Protein AF-A0A6G0Q7S6-F1 (afdb_monomer)

Nearest PDB structures (foldseek):
  8r0s-assembly1_A  TM=9.129E-01  e=2.712E-08  Cauliflower mosaic virus
  6b1q-assembly1_A  TM=8.800E-01  e=1.009E-07  Moloney murine leukemia virus
  7kse-assembly1_A  TM=9.186E-01  e=1.581E-06  Eastern chimpanzee simian foamy virus
  7z2g-assembly1_A  TM=8.350E-01  e=1.086E-06  Human immunodeficiency virus type 1 BH10
  7o0g-assembly1_A  TM=8.409E-01  e=4.299E-06  White-tufted-ear marmoset simian foamy virus

Foldseek 3Di:
DDDPVLLVVLQPPFDDKWKWFFDQQQQVAFDDPVCQVVVWDDDPVGIDTRRTGDPPPPCSQVVSQVVLCVLLPPLDSNQWDDDRRMIMGTHNDPVVSVVSVVSSVVSCVVVVTGIDPVRTDDD

Radius of gyration: 16.48 Å; Cα contacts (8 Å, |Δi|>4): 168; chains: 1; bounding box: 41×26×48 Å

Structure (mmCIF, N/CA/C/O backbone):
data_AF-A0A6G0Q7S6-F1
#
_entry.id   AF-A0A6G0Q7S6-F1
#
loop_
_atom_site.group_PDB
_atom_site.id
_atom_site.type_symbol
_atom_site.label_atom_id
_atom_site.label_alt_id
_atom_site.label_comp_id
_atom_site.label_asym_id
_atom_site.label_entity_id
_atom_site.label_seq_id
_atom_site.pdbx_PDB_ins_code
_atom_site.Cartn_x
_atom_site.Cartn_y
_atom_site.Cartn_z
_atom_site.occupancy
_atom_site.B_iso_or_equiv
_atom_site.auth_seq_id
_atom_site.auth_comp_id
_atom_site.auth_asym_id
_atom_site.auth_atom_id
_atom_site.pdbx_PDB_model_num
ATOM 1 N N . MET A 1 1 ? -9.653 -5.749 -9.847 1.00 66.50 1 MET A N 1
ATOM 2 C CA . MET A 1 1 ? -10.022 -4.530 -9.106 1.00 66.50 1 MET A CA 1
ATOM 3 C C . MET A 1 1 ? -11.380 -4.791 -8.461 1.00 66.50 1 MET A C 1
ATOM 5 O O . MET A 1 1 ? -12.253 -5.275 -9.179 1.00 66.50 1 MET A O 1
ATOM 9 N N . PRO A 1 2 ? -11.537 -4.616 -7.140 1.00 68.56 2 PRO A N 1
ATOM 10 C CA . PRO A 1 2 ? -12.780 -4.893 -6.433 1.00 68.56 2 PRO A CA 1
ATOM 11 C C . PRO A 1 2 ? -13.874 -3.915 -6.860 1.00 68.56 2 PRO A C 1
ATOM 13 O O . PRO A 1 2 ? -13.600 -2.796 -7.297 1.00 68.56 2 PRO A O 1
ATOM 16 N N . SER A 1 3 ? -15.125 -4.356 -6.740 1.00 83.50 3 SER A N 1
ATOM 17 C CA . SER A 1 3 ? -16.273 -3.475 -6.940 1.00 83.50 3 SER A CA 1
ATOM 18 C C . SER A 1 3 ? -16.284 -2.402 -5.853 1.00 83.50 3 SER A C 1
ATOM 20 O O . SER A 1 3 ? -16.131 -2.720 -4.672 1.00 83.50 3 SER A O 1
ATOM 22 N N . LEU A 1 4 ? -16.503 -1.146 -6.249 1.00 83.44 4 LEU A N 1
ATOM 23 C CA . LEU A 1 4 ? -16.645 -0.035 -5.307 1.00 83.44 4 LEU A CA 1
ATOM 24 C C . LEU A 1 4 ? -17.787 -0.290 -4.316 1.00 83.44 4 LEU A C 1
ATOM 26 O O . LEU A 1 4 ? -17.650 0.015 -3.139 1.00 83.44 4 LEU A O 1
ATOM 30 N N . GLU A 1 5 ? -18.888 -0.890 -4.775 1.00 85.94 5 GLU A N 1
ATOM 31 C CA . GLU A 1 5 ? -20.028 -1.224 -3.915 1.00 85.94 5 GLU A CA 1
ATOM 32 C C . GLU A 1 5 ? -19.617 -2.189 -2.799 1.00 85.94 5 GLU A C 1
ATOM 34 O O . GLU A 1 5 ? -19.907 -1.939 -1.634 1.00 85.94 5 GLU A O 1
ATOM 39 N N . VAL A 1 6 ? -18.856 -3.233 -3.143 1.00 85.75 6 VAL A N 1
ATOM 40 C CA . VAL A 1 6 ? -18.364 -4.227 -2.178 1.00 85.75 6 VAL A CA 1
ATOM 41 C C . VAL A 1 6 ? -17.377 -3.593 -1.200 1.00 85.75 6 VAL A C 1
ATOM 43 O O . VAL A 1 6 ? -17.428 -3.872 -0.007 1.00 85.75 6 VAL A O 1
ATOM 46 N N . ALA A 1 7 ? -16.491 -2.712 -1.668 1.00 84.38 7 ALA A N 1
ATOM 47 C CA . ALA A 1 7 ? -15.586 -1.988 -0.778 1.00 84.38 7 ALA A CA 1
ATOM 48 C C . ALA A 1 7 ? -16.378 -1.125 0.223 1.00 84.38 7 ALA A C 1
ATOM 50 O O . ALA A 1 7 ? -16.171 -1.220 1.431 1.00 84.38 7 ALA A O 1
ATOM 51 N N . LEU A 1 8 ? -17.356 -0.353 -0.257 1.00 85.25 8 LEU A N 1
ATOM 52 C CA . LEU A 1 8 ? -18.175 0.520 0.586 1.00 85.25 8 LEU A CA 1
ATOM 53 C C . LEU A 1 8 ? -19.044 -0.240 1.597 1.00 85.25 8 LEU A C 1
ATOM 55 O O . LEU A 1 8 ? -19.329 0.301 2.666 1.00 85.25 8 LEU A O 1
ATOM 59 N N . GLU A 1 9 ? -19.441 -1.481 1.309 1.00 88.31 9 GLU A N 1
ATOM 60 C CA . GLU A 1 9 ? -20.162 -2.319 2.274 1.00 88.31 9 GLU A CA 1
ATOM 61 C C . GLU A 1 9 ? -19.357 -2.570 3.556 1.00 88.31 9 GLU A C 1
AT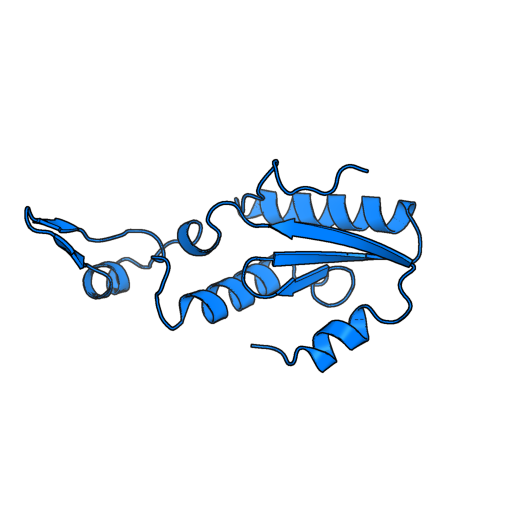OM 63 O O . GLU A 1 9 ? -19.936 -2.527 4.640 1.00 88.31 9 GLU A O 1
ATOM 68 N N . HIS A 1 10 ? -18.033 -2.740 3.464 1.00 85.12 10 HIS A N 1
ATOM 69 C CA . HIS A 1 10 ? -17.172 -2.961 4.635 1.00 85.12 10 HIS A CA 1
ATOM 70 C C . HIS A 1 10 ? -17.067 -1.717 5.532 1.00 85.12 10 HIS A C 1
ATOM 72 O O . HIS A 1 10 ? -16.919 -1.829 6.748 1.00 85.12 10 HIS A O 1
ATOM 78 N N . CYS A 1 11 ? -17.196 -0.525 4.945 1.00 84.94 11 CYS A N 1
ATOM 79 C CA . CYS A 1 11 ? -17.202 0.747 5.666 1.00 84.94 11 CYS A CA 1
ATOM 80 C C . CYS A 1 11 ? -18.572 1.141 6.222 1.00 84.94 11 CYS A C 1
ATOM 82 O O . CYS A 1 11 ? -18.682 2.112 6.971 1.00 84.94 11 CYS A O 1
ATOM 84 N N . LYS A 1 12 ? -19.646 0.460 5.823 1.00 86.62 12 LYS A N 1
ATOM 85 C CA . LYS A 1 12 ? -20.999 0.930 6.104 1.00 86.62 12 LYS A CA 1
ATOM 86 C C . LYS A 1 12 ? -21.282 0.929 7.608 1.00 86.62 12 LYS A C 1
ATOM 88 O O . LYS A 1 12 ? -21.168 -0.092 8.274 1.00 86.62 12 LYS A O 1
ATOM 93 N N . GLY A 1 13 ? -21.722 2.078 8.122 1.00 85.19 13 GLY A N 1
ATOM 94 C CA . GLY A 1 13 ? -22.087 2.244 9.533 1.00 85.19 13 GLY A CA 1
ATOM 95 C C . GLY A 1 13 ? -20.924 2.599 10.459 1.00 85.19 13 GLY A C 1
ATOM 96 O O . GLY A 1 13 ? -21.164 2.810 11.642 1.00 85.19 13 GLY A O 1
ATOM 97 N N . LYS A 1 14 ? -19.701 2.720 9.928 1.00 90.25 14 LYS A N 1
ATOM 98 C CA . LYS A 1 14 ? -18.537 3.181 10.688 1.00 90.25 14 LYS A CA 1
ATOM 99 C C . LYS A 1 14 ? -18.628 4.680 10.942 1.00 90.25 14 LYS A C 1
ATOM 101 O O . LYS A 1 14 ? -19.140 5.432 10.106 1.00 90.25 14 LYS A O 1
ATOM 106 N N . MET A 1 15 ? -18.150 5.106 12.104 1.00 90.06 15 MET A N 1
ATOM 107 C CA . MET A 1 15 ? -18.273 6.491 12.565 1.00 90.06 15 MET A CA 1
ATOM 108 C C . MET A 1 15 ? -17.017 7.313 12.285 1.00 90.06 15 MET A C 1
ATOM 110 O O . MET A 1 15 ? -17.110 8.529 12.122 1.00 90.06 15 MET A O 1
ATOM 114 N N . PHE A 1 16 ? -15.861 6.656 12.195 1.00 91.81 16 PHE A N 1
ATOM 115 C CA . PHE A 1 16 ? -14.566 7.304 12.046 1.00 91.81 16 PHE A CA 1
ATOM 116 C C . PHE A 1 16 ? -13.827 6.785 10.818 1.00 91.81 16 PHE A C 1
ATOM 118 O O . PHE A 1 16 ? -13.827 5.584 10.543 1.00 91.81 16 PHE A O 1
ATOM 125 N N . TYR A 1 17 ? -13.186 7.705 10.097 1.00 91.81 17 TYR A N 1
ATOM 126 C CA . TYR A 1 17 ? -12.475 7.431 8.853 1.00 91.81 17 TYR A CA 1
ATOM 127 C C . TYR A 1 17 ? -11.194 8.254 8.777 1.00 91.81 17 TYR A C 1
ATOM 129 O O . TYR A 1 17 ? -11.177 9.423 9.164 1.00 91.81 17 TYR A O 1
ATOM 137 N N . ALA A 1 18 ? -10.152 7.666 8.205 1.00 90.81 18 ALA A N 1
ATOM 138 C CA . ALA A 1 18 ? -8.914 8.341 7.852 1.00 90.81 18 ALA A CA 1
ATOM 139 C C . ALA A 1 18 ? -8.488 7.909 6.449 1.00 90.81 18 ALA A C 1
ATOM 141 O O . ALA A 1 18 ? -8.467 6.720 6.139 1.00 90.81 18 ALA A O 1
ATOM 142 N N . VAL A 1 19 ? -8.154 8.876 5.598 1.00 91.06 19 VAL A N 1
ATOM 143 C CA . VAL A 1 19 ? -7.700 8.623 4.226 1.00 91.06 19 VAL A CA 1
ATOM 144 C C . VAL A 1 19 ? -6.228 8.968 4.125 1.00 91.06 19 VAL A C 1
ATOM 146 O O . VAL A 1 19 ? -5.829 10.072 4.478 1.00 91.06 19 VAL A O 1
ATOM 149 N N . PHE A 1 20 ? -5.439 8.043 3.601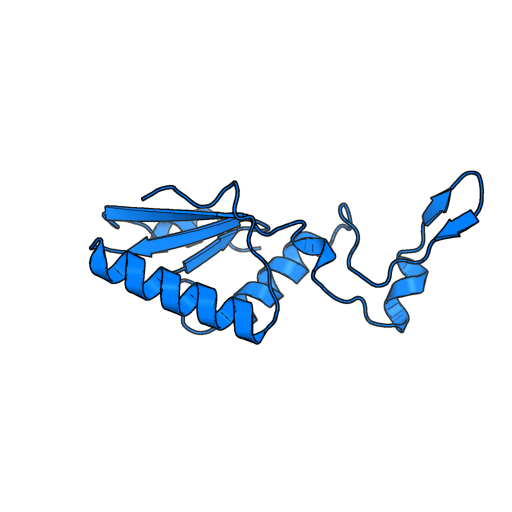 1.00 91.12 20 PHE A N 1
ATOM 150 C CA . PHE A 1 20 ? -4.024 8.214 3.323 1.00 91.12 20 PHE A CA 1
ATOM 151 C C . PHE A 1 20 ? -3.754 8.029 1.832 1.00 91.12 20 PHE A C 1
ATOM 153 O O . PHE A 1 20 ? -4.449 7.292 1.143 1.00 91.12 20 PHE A O 1
ATOM 160 N N . ASP A 1 21 ? -2.708 8.693 1.358 1.00 90.81 21 ASP A N 1
ATOM 161 C CA . ASP A 1 21 ? -2.252 8.694 -0.034 1.00 90.81 21 ASP A CA 1
ATOM 162 C C . ASP A 1 21 ? -0.822 8.149 -0.053 1.00 90.81 21 ASP A C 1
ATOM 164 O O . ASP A 1 21 ? -0.005 8.549 0.785 1.00 90.81 21 ASP A O 1
ATOM 168 N N . PHE A 1 22 ? -0.494 7.238 -0.968 1.00 90.81 22 PHE A N 1
ATOM 169 C CA . PHE A 1 22 ? 0.879 6.747 -1.094 1.00 90.81 22 PHE A CA 1
ATOM 170 C C . PHE A 1 22 ? 1.777 7.774 -1.795 1.00 90.81 22 PHE A C 1
ATOM 172 O O . PHE A 1 22 ? 1.436 8.378 -2.812 1.00 90.81 22 PHE A O 1
ATOM 179 N N . LEU A 1 23 ? 3.003 7.956 -1.297 1.00 89.88 23 LEU A N 1
ATOM 180 C CA . LEU A 1 23 ? 3.954 8.869 -1.925 1.00 89.88 23 LEU A CA 1
ATOM 181 C C . LEU A 1 23 ? 4.472 8.277 -3.242 1.00 89.88 23 LEU A C 1
ATOM 183 O O . LEU A 1 23 ? 5.359 7.426 -3.230 1.00 89.88 23 LEU A O 1
ATOM 187 N N . LYS A 1 24 ? 3.986 8.768 -4.387 1.00 85.56 24 LYS A N 1
ATOM 188 C CA . LYS A 1 24 ? 4.349 8.223 -5.712 1.00 85.56 24 LYS A CA 1
ATOM 189 C C . LYS A 1 24 ? 4.086 6.705 -5.774 1.00 85.56 24 LYS A C 1
ATOM 191 O O . LYS A 1 24 ? 4.999 5.962 -6.133 1.00 85.56 24 LYS A O 1
ATOM 196 N N . GLY A 1 25 ? 2.899 6.234 -5.384 1.00 84.00 25 GLY A N 1
ATOM 197 C CA . GLY A 1 25 ? 2.699 4.834 -4.986 1.00 84.00 25 GLY A CA 1
ATOM 198 C C . GLY A 1 25 ? 3.238 3.792 -5.960 1.00 84.00 25 GLY A C 1
ATOM 199 O O . GLY A 1 25 ? 4.097 3.001 -5.576 1.00 84.00 25 GLY A O 1
ATOM 200 N N . PHE A 1 26 ? 2.879 3.840 -7.247 1.00 89.50 26 PHE A N 1
ATOM 201 C CA . PHE A 1 26 ? 3.373 2.841 -8.214 1.00 89.50 26 PHE A CA 1
ATOM 202 C C . PHE A 1 26 ? 4.906 2.787 -8.311 1.00 89.50 26 PHE A C 1
ATOM 204 O O . PHE A 1 26 ? 5.488 1.708 -8.406 1.00 89.50 26 PHE A O 1
ATOM 211 N N . TRP A 1 27 ? 5.580 3.935 -8.201 1.00 90.50 27 TRP A N 1
ATOM 212 C CA . TRP A 1 27 ? 7.043 4.021 -8.265 1.00 90.50 27 TRP A CA 1
ATOM 213 C C . TRP A 1 27 ? 7.753 3.361 -7.080 1.00 90.50 27 TRP A C 1
ATOM 215 O O . TRP A 1 27 ? 8.971 3.171 -7.129 1.00 90.50 27 TRP A O 1
ATOM 225 N N . GLN A 1 28 ? 7.029 3.016 -6.017 1.00 91.62 28 GLN A N 1
ATOM 226 C CA . GLN A 1 28 ? 7.597 2.302 -4.880 1.00 91.62 28 GLN A CA 1
ATOM 227 C C . GLN A 1 28 ? 7.867 0.830 -5.219 1.00 91.62 28 GLN A C 1
ATOM 229 O O . GLN A 1 28 ? 8.801 0.238 -4.676 1.00 91.62 28 GLN A O 1
ATOM 234 N N . LEU A 1 29 ? 7.132 0.255 -6.180 1.00 92.44 29 LEU A N 1
ATOM 235 C CA . LEU A 1 29 ? 7.248 -1.161 -6.514 1.00 92.44 29 LEU A CA 1
ATOM 236 C C . LEU A 1 29 ? 8.427 -1.458 -7.458 1.00 92.44 29 LEU A C 1
ATOM 238 O O . LEU A 1 29 ? 8.563 -0.822 -8.512 1.00 92.44 29 LEU A O 1
ATOM 242 N N . PRO A 1 30 ? 9.291 -2.437 -7.120 1.00 93.38 30 PRO A N 1
ATOM 243 C CA . PRO A 1 30 ? 10.379 -2.884 -7.980 1.00 93.38 30 PRO A CA 1
ATOM 244 C C . PRO A 1 30 ? 9.875 -3.624 -9.218 1.00 93.38 30 PRO A C 1
ATOM 246 O O . PRO A 1 30 ? 9.052 -4.528 -9.127 1.00 93.38 30 PRO A O 1
ATOM 249 N N . LEU A 1 31 ? 10.455 -3.305 -10.378 1.00 93.62 31 LEU A N 1
ATOM 250 C CA . LEU A 1 31 ? 10.309 -4.140 -11.568 1.00 93.62 31 LEU A CA 1
ATOM 251 C C . LEU A 1 31 ? 11.322 -5.282 -11.536 1.00 93.62 31 LEU A C 1
ATOM 253 O O . LEU A 1 31 ? 12.524 -5.060 -11.341 1.00 93.62 31 LEU A O 1
ATOM 257 N N . HIS A 1 32 ? 10.850 -6.497 -11.815 1.00 94.00 32 HIS A N 1
ATOM 258 C CA . HIS A 1 32 ? 11.733 -7.630 -12.065 1.00 94.00 32 HIS A CA 1
ATOM 259 C C . HIS A 1 32 ? 12.657 -7.335 -13.254 1.00 94.00 32 HIS A C 1
ATOM 261 O O . HIS A 1 32 ? 12.229 -6.723 -14.232 1.00 94.00 32 HIS A O 1
ATOM 267 N N . LYS A 1 33 ? 13.919 -7.786 -13.199 1.00 94.50 33 LYS A N 1
ATOM 268 C CA . LYS A 1 33 ? 14.943 -7.456 -14.212 1.00 94.50 33 LYS A CA 1
ATOM 269 C C . LYS A 1 33 ? 14.505 -7.785 -15.642 1.00 94.50 33 LYS A C 1
ATOM 271 O O . LYS A 1 33 ? 14.779 -7.004 -16.542 1.00 94.50 33 LYS A O 1
ATOM 276 N N . SER A 1 34 ? 13.788 -8.894 -15.839 1.00 95.06 34 SER A N 1
ATOM 277 C CA . SER A 1 34 ? 13.275 -9.290 -17.161 1.00 95.06 34 SER A CA 1
ATOM 278 C C . SER A 1 34 ? 12.178 -8.371 -17.702 1.00 95.06 34 SER A C 1
ATOM 280 O O . SER A 1 34 ? 11.933 -8.375 -18.899 1.00 95.06 34 SER A O 1
ATOM 282 N N . SER A 1 35 ? 11.497 -7.617 -16.836 1.00 92.06 35 SER A N 1
ATOM 283 C CA . SER A 1 35 ? 10.385 -6.736 -17.207 1.00 92.06 35 SER A CA 1
ATOM 284 C C . SER A 1 35 ? 10.829 -5.295 -17.470 1.00 92.06 35 SER A C 1
ATOM 286 O O . SER A 1 35 ? 10.073 -4.524 -18.049 1.00 92.06 35 SER A O 1
ATOM 288 N N . GLN A 1 36 ? 12.040 -4.919 -17.044 1.00 94.62 36 GLN A N 1
ATOM 289 C CA . GLN A 1 36 ? 12.524 -3.535 -17.106 1.00 94.62 36 GLN A CA 1
ATOM 290 C C . GLN A 1 36 ? 12.672 -3.033 -18.546 1.00 94.62 36 GLN A C 1
ATOM 292 O O . GLN A 1 36 ? 12.225 -1.931 -18.848 1.00 94.62 36 GLN A O 1
ATOM 297 N N . GLU A 1 37 ? 13.239 -3.847 -19.439 1.00 94.12 37 GLU A N 1
ATOM 298 C CA . GLU A 1 37 ? 13.470 -3.474 -20.844 1.00 94.12 37 GLU A CA 1
ATOM 299 C C . GLU A 1 37 ? 12.164 -3.215 -21.613 1.00 94.12 37 GLU A C 1
ATOM 301 O O . GLU A 1 37 ? 12.089 -2.285 -22.411 1.00 94.12 37 GLU A O 1
ATOM 306 N N . TYR A 1 38 ? 11.096 -3.962 -21.315 1.00 91.94 38 TYR A N 1
ATOM 307 C CA . TYR A 1 38 ? 9.775 -3.737 -21.920 1.00 91.94 38 TYR A CA 1
ATOM 308 C C . TYR A 1 38 ? 9.132 -2.413 -21.496 1.00 91.94 38 TYR A C 1
ATOM 310 O O . TYR A 1 38 ? 8.245 -1.912 -22.180 1.00 91.94 38 TYR A O 1
ATOM 318 N N . MET A 1 39 ? 9.576 -1.853 -20.370 1.00 91.50 39 MET A N 1
ATOM 319 C CA . MET A 1 39 ? 9.081 -0.593 -19.815 1.00 91.50 39 MET A CA 1
ATOM 320 C C . MET A 1 39 ? 9.980 0.596 -20.186 1.00 91.50 39 MET A C 1
ATOM 322 O O . MET A 1 39 ? 9.798 1.700 -19.665 1.00 91.50 39 MET A O 1
ATOM 326 N N . SER A 1 40 ? 10.973 0.389 -21.056 1.00 93.69 40 SER A N 1
ATOM 327 C CA . SER A 1 40 ? 11.855 1.452 -21.520 1.00 93.69 40 SER A CA 1
ATOM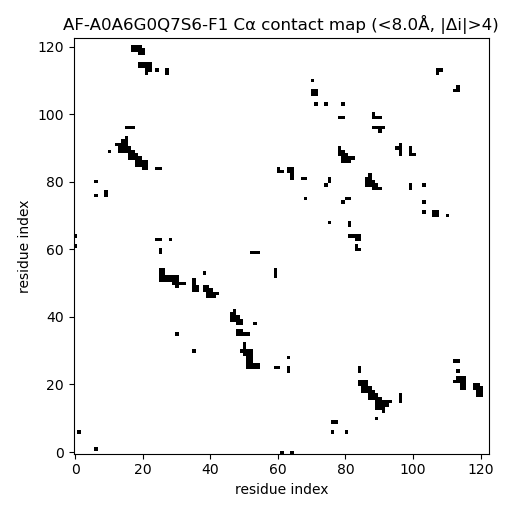 328 C C . SER A 1 40 ? 11.107 2.477 -22.365 1.0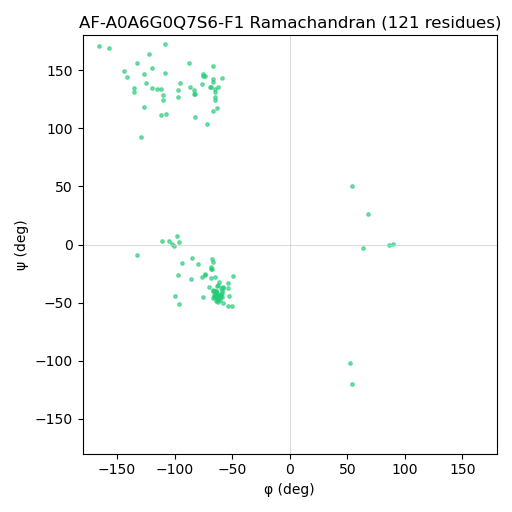0 93.69 40 SER A C 1
ATOM 330 O O . SER A 1 40 ? 10.262 2.144 -23.194 1.00 93.69 40 SER A O 1
ATOM 332 N N . TYR A 1 41 ? 11.470 3.745 -22.198 1.00 91.44 41 TYR A N 1
ATOM 333 C CA . TYR A 1 41 ? 10.933 4.845 -22.992 1.00 91.44 41 TYR A CA 1
ATOM 334 C C . TYR A 1 41 ? 12.064 5.659 -23.619 1.00 91.44 41 TYR A C 1
ATOM 336 O O . TYR A 1 41 ? 13.157 5.800 -23.062 1.00 91.44 41 TYR A O 1
ATOM 344 N N . MET A 1 42 ? 11.801 6.185 -24.813 1.00 94.94 42 MET A N 1
ATOM 345 C CA . MET A 1 42 ? 12.759 6.971 -25.581 1.00 94.94 42 MET A CA 1
ATOM 346 C C . MET A 1 42 ? 12.510 8.462 -25.368 1.00 94.94 42 MET A C 1
ATOM 348 O O . MET A 1 42 ? 11.376 8.929 -25.464 1.00 94.94 42 MET A O 1
ATOM 352 N N . THR A 1 43 ? 13.576 9.214 -25.113 1.00 94.19 43 THR A N 1
ATOM 353 C CA . THR A 1 43 ? 13.573 10.675 -25.229 1.00 94.19 43 THR A CA 1
ATOM 354 C C . THR A 1 43 ? 14.387 11.100 -26.449 1.00 94.19 43 THR A C 1
ATOM 356 O O . THR A 1 43 ? 15.075 10.292 -27.069 1.00 94.19 43 THR A O 1
ATOM 359 N N . ASP A 1 44 ? 14.351 12.391 -26.765 1.00 95.81 44 ASP A N 1
ATOM 360 C CA . ASP A 1 44 ? 15.200 13.056 -27.762 1.00 95.81 44 ASP A CA 1
ATOM 361 C C . ASP A 1 44 ? 16.708 12.762 -27.619 1.00 95.81 44 ASP A C 1
ATOM 363 O O . ASP A 1 44 ? 17.451 12.824 -28.594 1.00 95.81 44 ASP A O 1
ATOM 367 N N . LYS A 1 45 ? 17.165 12.449 -26.401 1.00 94.50 45 LYS A N 1
ATOM 368 C CA . LYS A 1 45 ? 18.581 12.241 -26.071 1.00 94.50 45 LYS A CA 1
ATOM 369 C C . LYS A 1 45 ? 18.973 10.775 -26.005 1.00 94.50 45 LYS A C 1
ATOM 371 O O . LYS A 1 45 ? 20.070 10.428 -26.433 1.00 94.50 45 LYS A O 1
ATOM 376 N N . ARG A 1 46 ? 18.149 9.935 -25.371 1.00 95.38 46 ARG A N 1
ATOM 377 C CA . ARG A 1 46 ? 18.474 8.524 -25.114 1.00 95.38 46 ARG A CA 1
ATOM 378 C C . ARG A 1 46 ? 17.255 7.710 -24.697 1.00 95.38 46 ARG A C 1
ATOM 380 O O . ARG A 1 46 ? 16.203 8.252 -24.368 1.00 95.38 46 ARG A O 1
ATOM 387 N N . ILE A 1 47 ? 17.452 6.398 -24.637 1.00 95.50 47 ILE A N 1
ATOM 388 C CA . ILE A 1 47 ? 16.508 5.453 -24.045 1.00 95.50 47 ILE A CA 1
ATOM 389 C C . ILE A 1 47 ? 16.781 5.354 -22.541 1.00 95.50 47 ILE A C 1
ATOM 391 O O . ILE A 1 47 ? 17.934 5.271 -22.111 1.00 95.50 47 ILE A O 1
ATOM 395 N N . PHE A 1 48 ? 15.715 5.381 -21.747 1.00 94.50 48 PHE A N 1
ATOM 396 C CA . PHE A 1 48 ? 15.756 5.177 -20.306 1.00 94.50 48 PHE A CA 1
ATOM 397 C C . PHE A 1 48 ? 14.993 3.906 -19.953 1.00 94.50 48 PHE A C 1
ATOM 399 O O . PHE A 1 48 ? 13.874 3.702 -20.415 1.00 94.50 48 PHE A O 1
ATOM 406 N N . THR A 1 49 ? 15.596 3.080 -19.104 1.00 94.94 49 THR A N 1
ATOM 407 C CA . THR A 1 49 ? 15.013 1.826 -18.625 1.00 94.94 49 THR A CA 1
ATOM 408 C C . THR A 1 49 ? 14.699 1.971 -17.136 1.00 94.94 49 THR A C 1
ATOM 410 O O . THR A 1 49 ? 15.635 2.107 -16.340 1.00 94.94 49 THR A O 1
ATOM 413 N N . PRO A 1 50 ? 13.418 2.005 -16.729 1.00 94.38 50 PRO A N 1
ATOM 414 C CA . PRO A 1 50 ? 13.056 2.169 -15.328 1.00 94.38 50 PRO A CA 1
ATOM 415 C C . PRO A 1 50 ? 13.291 0.875 -14.535 1.00 94.38 50 PRO A C 1
ATOM 417 O O . PRO A 1 50 ? 13.105 -0.232 -15.030 1.00 94.38 50 PRO A O 1
ATOM 420 N N . THR A 1 51 ? 13.663 1.014 -13.261 1.00 95.12 51 THR A N 1
ATOM 421 C CA . THR A 1 51 ? 13.828 -0.111 -12.313 1.00 95.12 51 THR A CA 1
ATOM 422 C C . THR A 1 51 ? 12.632 -0.279 -11.367 1.00 95.12 51 THR A C 1
ATOM 424 O O . THR A 1 51 ? 12.610 -1.167 -10.508 1.00 95.12 51 THR A O 1
ATOM 427 N N . ARG A 1 52 ? 11.640 0.600 -11.509 1.00 94.25 52 ARG A N 1
ATOM 428 C CA . ARG A 1 52 ? 10.412 0.704 -10.719 1.00 94.25 52 ARG A CA 1
ATOM 429 C C . ARG A 1 52 ? 9.224 0.841 -11.661 1.00 94.25 52 ARG A C 1
ATOM 431 O O . ARG A 1 52 ? 9.416 1.271 -12.797 1.00 94.25 52 ARG A O 1
ATOM 438 N N . VAL A 1 53 ? 8.030 0.471 -11.209 1.00 93.56 53 VAL A N 1
ATOM 439 C CA . V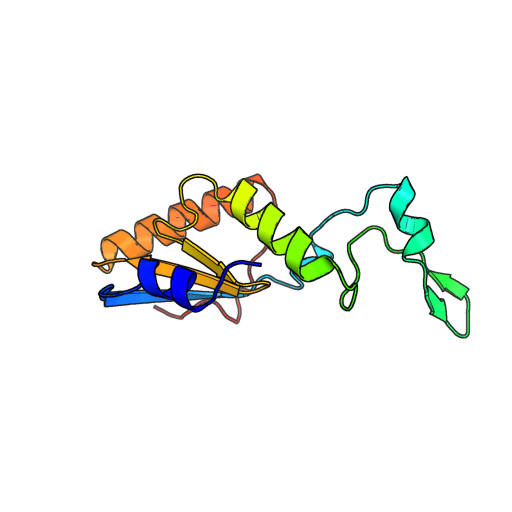AL A 1 53 ? 6.828 0.500 -12.055 1.00 93.56 53 VAL A CA 1
ATOM 440 C C . VAL A 1 53 ? 6.523 1.949 -12.468 1.00 93.56 53 VAL A C 1
ATOM 442 O O . VAL A 1 53 ? 6.277 2.789 -11.598 1.00 93.56 53 VAL A O 1
ATOM 445 N N . PRO A 1 54 ? 6.551 2.283 -13.774 1.00 90.94 54 PRO A N 1
ATOM 446 C CA . PRO A 1 54 ? 6.279 3.639 -14.217 1.00 90.94 54 PRO A CA 1
ATOM 447 C C . PRO A 1 54 ? 4.780 3.945 -14.157 1.00 90.94 54 PRO A C 1
ATOM 449 O O . PRO A 1 54 ? 3.921 3.099 -14.429 1.00 90.94 54 PRO A O 1
ATOM 452 N N . GLN A 1 55 ? 4.464 5.195 -13.826 1.00 84.06 55 GLN A N 1
ATOM 453 C CA . GLN A 1 55 ? 3.092 5.690 -13.817 1.00 84.06 55 GLN A CA 1
ATOM 454 C C . GLN A 1 55 ? 2.523 5.719 -15.242 1.00 84.06 55 GLN A C 1
ATOM 456 O O . GLN A 1 55 ? 3.222 6.084 -16.184 1.00 84.06 55 GLN A O 1
ATOM 461 N N . GLY A 1 56 ? 1.254 5.333 -15.390 1.00 83.88 56 GLY A N 1
ATOM 462 C CA . GLY A 1 56 ? 0.599 5.210 -16.696 1.00 83.88 56 GLY A CA 1
ATOM 463 C C . GLY A 1 56 ? 0.730 3.829 -17.346 1.00 83.88 56 GLY A C 1
ATOM 464 O O . GLY A 1 56 ? 0.180 3.627 -18.424 1.00 83.88 56 GLY A O 1
ATOM 465 N N . SER A 1 57 ? 1.398 2.868 -16.697 1.00 86.31 57 SER A N 1
ATOM 466 C CA . SER A 1 57 ? 1.355 1.467 -17.135 1.00 86.31 57 SER A CA 1
ATOM 467 C C . SER A 1 57 ? -0.042 0.887 -16.912 1.00 86.31 57 SER A C 1
ATOM 469 O O . SER A 1 57 ? -0.609 1.061 -15.832 1.00 86.31 57 SER A O 1
ATOM 471 N N . THR A 1 58 ? -0.566 0.155 -17.897 1.00 86.12 58 THR A N 1
ATOM 472 C CA . THR A 1 58 ? -1.933 -0.395 -17.885 1.00 86.12 58 THR A CA 1
ATOM 473 C C . THR A 1 58 ? -2.240 -1.207 -16.625 1.00 86.12 58 THR A C 1
ATOM 475 O O . THR A 1 58 ? -3.273 -1.001 -15.995 1.00 86.12 58 THR A O 1
ATOM 478 N N . ASP A 1 59 ? -1.309 -2.067 -16.209 1.00 87.50 59 ASP A N 1
ATOM 479 C CA . ASP A 1 59 ? -1.522 -2.996 -15.092 1.00 87.50 59 ASP A CA 1
ATOM 480 C C . ASP A 1 59 ? -0.984 -2.482 -13.747 1.00 87.50 59 ASP A C 1
ATOM 482 O O . ASP A 1 59 ? -1.074 -3.183 -12.738 1.00 87.50 59 ASP A O 1
ATOM 486 N N . ALA A 1 60 ? -0.435 -1.259 -13.695 1.00 89.44 60 ALA A N 1
ATOM 487 C CA . ALA A 1 60 ? 0.179 -0.727 -12.474 1.00 89.44 60 ALA A CA 1
ATOM 488 C C . ALA A 1 60 ? -0.817 -0.651 -11.311 1.00 89.44 60 ALA A C 1
ATOM 490 O O . ALA A 1 60 ? -0.487 -1.065 -10.203 1.00 89.44 60 ALA A O 1
ATOM 491 N N . ALA A 1 61 ? -2.039 -0.181 -11.574 1.00 89.44 61 ALA A N 1
ATOM 492 C CA . ALA A 1 61 ? -3.084 -0.051 -10.560 1.00 89.44 61 ALA A CA 1
ATOM 493 C C . ALA A 1 61 ? -3.472 -1.407 -9.954 1.00 89.44 61 ALA A C 1
ATOM 495 O O . ALA A 1 61 ? -3.534 -1.546 -8.735 1.00 89.44 61 ALA A O 1
ATOM 496 N N . LEU A 1 62 ? -3.683 -2.421 -10.801 1.00 90.12 62 LEU A N 1
ATOM 497 C CA . LEU A 1 62 ? -4.046 -3.764 -10.354 1.00 90.12 62 LEU A CA 1
ATOM 498 C C . LEU A 1 62 ? -2.907 -4.413 -9.561 1.00 90.12 62 LEU A C 1
ATOM 500 O O . LEU A 1 62 ? -3.140 -4.994 -8.502 1.00 90.12 62 LEU A O 1
ATOM 504 N N . HIS A 1 63 ? -1.677 -4.295 -10.066 1.00 90.50 63 HIS A N 1
ATOM 505 C CA . HIS A 1 63 ? -0.505 -4.853 -9.408 1.00 90.50 63 HIS A CA 1
ATOM 506 C C . HIS A 1 63 ? -0.263 -4.203 -8.043 1.00 90.50 63 HIS A C 1
ATOM 508 O O . HIS A 1 63 ? -0.064 -4.912 -7.055 1.00 90.50 63 HIS A O 1
ATOM 514 N N . PHE A 1 64 ? -0.349 -2.873 -7.974 1.00 91.31 64 PHE A N 1
ATOM 515 C CA . PHE A 1 64 ? -0.183 -2.127 -6.734 1.00 91.31 64 PHE A CA 1
ATOM 516 C C . PHE A 1 64 ? -1.245 -2.496 -5.709 1.00 91.31 64 PHE A C 1
ATOM 518 O O . PHE A 1 64 ? -0.899 -2.907 -4.605 1.00 91.31 64 PHE A O 1
ATOM 525 N N . GLN A 1 65 ? -2.515 -2.485 -6.112 1.00 91.12 65 GLN A N 1
ATOM 526 C CA . GLN A 1 65 ? -3.612 -2.898 -5.251 1.00 91.12 65 GLN A CA 1
ATOM 527 C C . GLN A 1 65 ? -3.398 -4.302 -4.667 1.00 91.12 65 GLN A C 1
ATOM 529 O O . GLN A 1 65 ? -3.411 -4.461 -3.450 1.00 91.12 65 GLN A O 1
ATOM 534 N N . SER A 1 66 ? -3.128 -5.301 -5.515 1.00 91.88 66 SER A N 1
ATOM 535 C CA . SER A 1 66 ? -2.923 -6.684 -5.054 1.00 91.88 66 SER A CA 1
ATOM 536 C C . SER A 1 66 ? -1.734 -6.831 -4.099 1.00 91.88 66 SER A C 1
ATOM 538 O O . SER A 1 66 ? -1.753 -7.658 -3.190 1.00 91.88 66 SER A O 1
ATOM 540 N N . THR A 1 67 ? -0.698 -6.012 -4.292 1.00 92.88 67 THR A N 1
ATOM 541 C CA . THR A 1 67 ? 0.517 -6.044 -3.478 1.00 92.88 67 THR A CA 1
ATOM 542 C C . THR A 1 67 ? 0.266 -5.417 -2.111 1.00 92.88 67 THR A C 1
ATOM 544 O O . THR A 1 67 ? 0.638 -6.002 -1.099 1.00 92.88 67 THR A O 1
ATOM 547 N N . VAL A 1 68 ? -0.398 -4.260 -2.057 1.00 92.81 68 VAL A N 1
ATOM 548 C CA . VAL A 1 68 ? -0.735 -3.601 -0.787 1.00 92.81 68 VAL A CA 1
ATOM 549 C C . VAL A 1 68 ? -1.751 -4.429 0.004 1.00 92.81 68 VAL A C 1
ATOM 551 O O . VAL A 1 68 ? -1.582 -4.592 1.208 1.00 92.81 68 VAL A O 1
ATOM 554 N N . GLU A 1 69 ? -2.751 -5.027 -0.649 1.00 92.56 69 GLU A N 1
ATOM 555 C CA . GLU A 1 69 ? -3.683 -5.960 0.004 1.00 92.56 69 GLU A CA 1
ATOM 556 C C . GLU A 1 69 ? -2.945 -7.163 0.616 1.00 92.56 69 GLU A C 1
ATOM 558 O O . GLU A 1 69 ? -3.225 -7.544 1.751 1.00 92.56 69 GLU A O 1
ATOM 563 N N . MET A 1 70 ? -1.951 -7.719 -0.087 1.00 93.06 70 MET A N 1
ATOM 564 C CA . MET A 1 70 ? -1.112 -8.804 0.436 1.00 93.06 70 MET A CA 1
ATOM 565 C C . MET A 1 70 ? -0.273 -8.371 1.647 1.00 93.06 70 MET A C 1
ATOM 567 O O . MET A 1 70 ? -0.137 -9.141 2.595 1.00 93.06 70 MET A O 1
ATOM 571 N N . VAL A 1 71 ? 0.277 -7.153 1.628 1.00 93.19 71 VAL A N 1
ATOM 572 C CA . VAL A 1 71 ? 1.064 -6.589 2.740 1.00 93.19 71 VAL A CA 1
ATOM 573 C C . VAL A 1 71 ? 0.198 -6.358 3.979 1.00 93.19 71 VAL A C 1
ATOM 575 O O . VAL A 1 71 ? 0.615 -6.678 5.092 1.00 93.19 71 VAL A O 1
ATOM 578 N N . LEU A 1 72 ? -1.009 -5.820 3.794 1.00 92.25 72 LEU A N 1
ATOM 579 C CA . LEU A 1 72 ? -1.942 -5.547 4.888 1.00 92.25 72 LEU A CA 1
ATOM 580 C C . LEU A 1 72 ? -2.588 -6.822 5.446 1.00 92.25 72 LEU A C 1
ATOM 582 O O . LEU A 1 72 ? -2.967 -6.843 6.618 1.00 92.25 72 LEU A O 1
ATOM 586 N N . GLY A 1 73 ? -2.689 -7.882 4.638 1.00 92.00 73 GLY A N 1
ATOM 587 C CA . GLY A 1 73 ? -3.169 -9.194 5.062 1.00 92.00 73 GLY A CA 1
ATOM 588 C C . GLY A 1 73 ? -4.544 -9.110 5.724 1.00 92.00 73 GLY A C 1
ATOM 589 O O . GLY A 1 73 ? -5.498 -8.619 5.126 1.00 92.00 73 GLY A O 1
ATOM 590 N N . ASP A 1 74 ? -4.633 -9.541 6.982 1.00 90.75 74 ASP A N 1
ATOM 591 C CA . ASP A 1 74 ? -5.887 -9.588 7.749 1.00 90.75 74 ASP A CA 1
ATOM 592 C C . ASP A 1 74 ? -6.494 -8.206 8.061 1.00 90.75 74 ASP A C 1
ATOM 594 O O . ASP A 1 74 ? -7.653 -8.120 8.475 1.00 90.75 74 ASP A O 1
ATOM 598 N N . LEU A 1 75 ? -5.727 -7.120 7.897 1.00 90.56 75 LEU A N 1
ATOM 599 C CA . LEU A 1 75 ? -6.239 -5.754 8.047 1.00 90.56 75 LEU A CA 1
ATOM 600 C C . LEU A 1 75 ? -7.075 -5.326 6.832 1.00 90.56 75 LEU A C 1
ATOM 602 O O . LEU A 1 75 ? -7.999 -4.515 6.969 1.00 90.56 75 LEU A O 1
ATOM 606 N N . ALA A 1 76 ? -6.778 -5.888 5.655 1.00 88.94 76 ALA A N 1
ATOM 607 C CA . ALA A 1 76 ? -7.488 -5.579 4.424 1.00 88.94 76 ALA A CA 1
ATOM 608 C C . ALA A 1 76 ? -8.953 -6.034 4.515 1.00 88.94 76 ALA A C 1
ATOM 610 O O . ALA A 1 76 ? -9.257 -7.160 4.905 1.00 88.94 76 ALA A O 1
ATOM 611 N N . ASN A 1 77 ? -9.874 -5.144 4.150 1.00 85.00 77 ASN A N 1
ATOM 612 C CA . ASN A 1 77 ? -11.330 -5.293 4.240 1.00 85.00 77 ASN A CA 1
ATOM 613 C C . ASN A 1 77 ? -11.900 -5.432 5.668 1.00 85.00 77 ASN A C 1
ATOM 615 O O . ASN A 1 77 ? -13.118 -5.469 5.825 1.00 85.00 77 ASN A O 1
ATOM 619 N N . LYS A 1 78 ? -11.063 -5.467 6.715 1.00 88.75 78 LYS A N 1
ATOM 620 C CA . LYS A 1 78 ? -11.510 -5.514 8.118 1.00 88.75 78 LYS A CA 1
ATOM 621 C C . LYS A 1 78 ? -11.532 -4.133 8.767 1.00 88.75 78 LYS A C 1
ATOM 623 O O . LYS A 1 78 ? -12.535 -3.753 9.364 1.00 88.75 78 LYS A O 1
ATOM 628 N N . SER A 1 79 ? -10.420 -3.414 8.661 1.00 90.56 79 SER A N 1
ATOM 629 C CA . SER A 1 79 ? -10.250 -2.053 9.192 1.00 90.56 79 SER A CA 1
ATOM 630 C C . SER A 1 79 ? -9.631 -1.100 8.171 1.00 90.56 79 SER A C 1
ATOM 632 O O . SER A 1 79 ? -9.602 0.107 8.399 1.00 90.56 79 SER A O 1
ATOM 634 N N . VAL A 1 80 ? -9.155 -1.629 7.038 1.00 93.38 80 VAL A N 1
ATOM 635 C CA . VAL A 1 80 ? -8.512 -0.864 5.971 1.00 93.38 80 VAL A CA 1
ATOM 636 C C . VAL A 1 80 ? -9.035 -1.309 4.613 1.00 93.38 80 VAL A C 1
ATOM 638 O O . VAL A 1 80 ? -9.094 -2.501 4.322 1.00 93.38 80 VAL A O 1
ATOM 641 N N . ILE A 1 81 ? -9.361 -0.360 3.746 1.00 92.50 81 ILE A N 1
ATOM 642 C CA . ILE A 1 81 ? -9.613 -0.587 2.324 1.00 92.50 81 ILE A CA 1
ATOM 643 C C . ILE A 1 81 ? -8.498 0.056 1.519 1.00 92.50 81 ILE A C 1
ATOM 645 O O . ILE A 1 81 ? -8.148 1.217 1.723 1.00 92.50 81 ILE A O 1
ATOM 649 N N . VAL A 1 82 ? -7.985 -0.701 0.558 1.00 90.88 82 VAL A N 1
ATOM 650 C CA . VAL A 1 82 ? -7.064 -0.201 -0.458 1.00 90.88 82 VAL A CA 1
ATOM 651 C C . VAL A 1 82 ? -7.870 0.119 -1.709 1.00 90.88 82 VAL A C 1
ATOM 653 O O . VAL A 1 82 ? -8.599 -0.731 -2.225 1.00 90.88 82 VAL A O 1
ATOM 656 N N . TRP A 1 83 ? -7.727 1.337 -2.220 1.00 88.12 83 TRP A N 1
ATOM 657 C CA . TRP A 1 83 ? -8.356 1.766 -3.460 1.00 88.12 83 TRP A CA 1
ATOM 658 C C . TRP A 1 83 ? -7.323 2.395 -4.392 1.00 88.12 83 TRP A C 1
ATOM 660 O O . TRP A 1 83 ? -7.060 3.592 -4.347 1.00 88.12 83 TRP A O 1
ATOM 670 N N . ILE A 1 84 ? -6.738 1.573 -5.267 1.00 84.94 84 ILE A N 1
ATOM 671 C CA . ILE A 1 84 ? -5.615 1.965 -6.131 1.00 84.94 84 ILE A CA 1
ATOM 672 C C . ILE A 1 84 ? -4.475 2.588 -5.305 1.00 84.94 84 ILE A C 1
ATOM 674 O O . ILE A 1 84 ? -3.724 1.841 -4.694 1.00 84.94 84 ILE A O 1
ATOM 678 N N . ASP A 1 85 ? -4.339 3.918 -5.304 1.00 85.00 85 ASP A N 1
ATOM 679 C CA . ASP A 1 85 ? -3.242 4.673 -4.678 1.00 85.00 85 ASP A CA 1
ATOM 680 C C . ASP A 1 85 ? -3.663 5.313 -3.338 1.00 85.00 85 ASP A C 1
ATOM 682 O O . ASP A 1 85 ? -2.864 5.976 -2.674 1.00 85.00 85 ASP A O 1
ATOM 686 N N . ASP A 1 86 ? -4.918 5.094 -2.939 1.00 87.44 86 ASP A N 1
ATOM 687 C CA . ASP A 1 86 ? -5.508 5.590 -1.703 1.00 87.44 86 ASP A CA 1
ATOM 688 C C 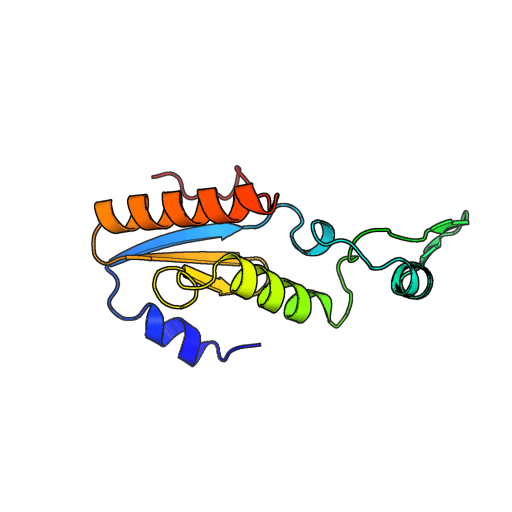. ASP A 1 86 ? -5.724 4.446 -0.707 1.00 87.44 86 ASP A C 1
ATOM 690 O O . ASP A 1 86 ? -6.033 3.304 -1.067 1.00 87.44 86 ASP A O 1
ATOM 694 N N . LEU A 1 87 ? -5.596 4.772 0.574 1.00 91.00 87 LEU A N 1
ATOM 695 C CA . LEU A 1 87 ? -5.800 3.858 1.686 1.00 91.00 87 LEU A CA 1
ATOM 696 C C . LEU A 1 87 ? -6.803 4.471 2.663 1.00 91.00 87 LEU A C 1
ATOM 698 O O . LEU A 1 87 ? -6.571 5.535 3.228 1.00 91.00 87 LEU A O 1
ATOM 702 N N . LEU A 1 88 ? -7.932 3.797 2.855 1.00 92.50 88 LEU A N 1
ATOM 703 C CA . LEU A 1 88 ? -9.014 4.225 3.732 1.00 92.50 88 LEU A CA 1
ATOM 704 C C . LEU A 1 88 ? -9.029 3.347 4.983 1.00 92.50 88 LEU A C 1
ATOM 706 O O . LEU A 1 88 ? -9.367 2.171 4.903 1.00 92.50 88 LEU A O 1
ATOM 710 N N . VAL A 1 89 ? -8.707 3.922 6.137 1.00 93.88 89 VAL A N 1
ATOM 711 C CA . VAL A 1 89 ? -8.852 3.273 7.446 1.00 93.88 89 VAL A CA 1
ATOM 712 C C . VAL A 1 89 ? -10.180 3.693 8.063 1.00 93.88 89 VAL A C 1
ATOM 714 O O . VAL A 1 89 ? -10.566 4.858 7.957 1.00 93.88 89 VAL A O 1
ATOM 717 N N . PHE A 1 90 ? -10.888 2.765 8.697 1.00 93.25 90 PHE A N 1
ATOM 718 C CA . PHE A 1 90 ? -12.200 3.023 9.287 1.00 93.25 90 PHE A CA 1
ATOM 719 C C . PHE A 1 90 ? -12.415 2.249 10.589 1.00 93.25 90 PHE A C 1
ATOM 721 O O . PHE A 1 90 ? -11.901 1.142 10.756 1.00 93.25 90 PHE A O 1
ATOM 728 N N . ALA A 1 91 ? -13.209 2.820 11.496 1.00 93.69 91 ALA A N 1
ATOM 729 C CA . ALA A 1 91 ? -13.531 2.222 12.793 1.00 93.69 91 ALA A CA 1
ATOM 730 C C . ALA A 1 91 ? -14.851 2.756 13.388 1.00 93.69 91 ALA A C 1
ATOM 732 O O . ALA A 1 91 ? -15.431 3.730 12.890 1.00 93.69 91 ALA A O 1
ATOM 733 N N . ASP A 1 92 ? -15.342 2.104 14.449 1.00 92.81 92 ASP A N 1
ATOM 734 C CA . ASP A 1 92 ? -16.554 2.525 15.169 1.00 92.81 92 ASP A CA 1
ATOM 735 C C . ASP A 1 92 ? -16.250 3.572 16.251 1.00 92.81 92 ASP A C 1
ATOM 737 O O . ASP A 1 92 ? -17.086 4.437 16.522 1.00 92.81 92 ASP A O 1
ATOM 741 N N . THR A 1 93 ? -15.046 3.540 16.827 1.00 93.81 93 THR A N 1
ATOM 742 C CA . THR A 1 93 ? -14.570 4.505 17.830 1.00 93.81 93 THR A CA 1
ATOM 743 C C . THR A 1 93 ? -13.285 5.205 17.381 1.00 93.81 93 THR A C 1
ATOM 745 O O . THR A 1 93 ? -12.610 4.772 16.444 1.00 93.81 93 THR A O 1
ATOM 748 N N . ALA A 1 94 ? -12.947 6.320 18.034 1.00 92.56 94 ALA A N 1
ATOM 749 C CA . ALA A 1 94 ? -11.723 7.057 17.729 1.00 92.56 94 ALA A CA 1
ATOM 750 C C . ALA A 1 94 ? -10.476 6.276 18.176 1.00 92.56 94 ALA A C 1
ATOM 752 O O . ALA A 1 94 ? -9.461 6.281 17.483 1.00 92.56 94 ALA A O 1
ATOM 753 N N . GLU A 1 95 ? -10.569 5.575 19.307 1.00 93.94 95 GLU A N 1
ATOM 754 C CA . GLU A 1 95 ? -9.508 4.731 19.848 1.00 93.94 95 GLU A CA 1
ATOM 755 C C . GLU A 1 95 ? -9.191 3.566 18.902 1.00 93.94 95 GLU A C 1
ATOM 757 O O . GLU A 1 95 ? -8.033 3.370 18.538 1.00 93.94 95 GLU A O 1
ATOM 762 N N . GLU A 1 96 ? -10.217 2.862 18.412 1.00 94.06 96 GLU A N 1
ATOM 763 C CA . GLU A 1 96 ? -10.046 1.787 17.426 1.00 94.06 96 GLU A CA 1
ATOM 764 C C . GLU A 1 96 ? -9.445 2.299 16.112 1.00 94.06 96 GLU A C 1
ATOM 766 O O . GLU 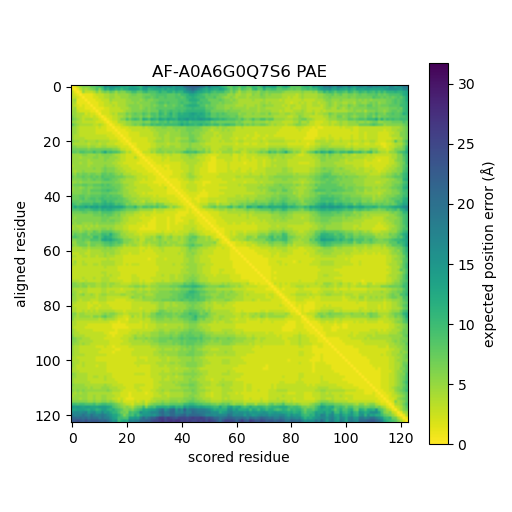A 1 96 ? -8.663 1.595 15.472 1.00 94.06 96 GLU A O 1
ATOM 771 N N . LEU A 1 97 ? -9.788 3.525 15.696 1.00 93.56 97 LEU A N 1
ATOM 772 C CA . LEU A 1 97 ? -9.200 4.11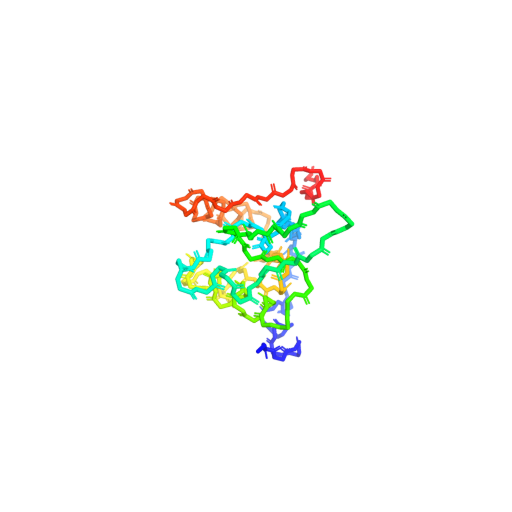9 14.498 1.00 93.56 97 LEU A CA 1
ATOM 773 C C . LEU A 1 97 ? -7.694 4.332 14.679 1.00 93.56 97 LEU A C 1
ATOM 775 O O . LEU A 1 97 ? -6.924 4.028 13.771 1.00 93.56 97 LEU A O 1
ATOM 779 N N . LEU A 1 98 ? -7.270 4.843 15.837 1.00 93.75 98 LEU A N 1
ATOM 780 C CA . LEU A 1 98 ? -5.854 5.059 16.135 1.00 93.75 98 LEU A CA 1
ATOM 781 C C . LEU A 1 98 ? -5.082 3.736 16.161 1.00 93.75 98 LEU A C 1
ATOM 783 O O . LEU A 1 98 ? -4.030 3.650 15.530 1.00 93.75 98 LEU A O 1
ATOM 787 N N . GLU A 1 99 ? -5.633 2.698 16.794 1.00 94.94 99 GLU A N 1
ATOM 788 C CA . GLU A 1 99 ? -5.039 1.354 16.798 1.00 94.94 99 GLU A CA 1
ATOM 789 C C . GLU A 1 99 ? -4.936 0.769 15.380 1.00 94.94 99 GLU A C 1
ATOM 791 O O . GLU A 1 99 ? -3.902 0.217 14.995 1.00 94.94 99 GLU A O 1
ATOM 796 N N . ALA A 1 100 ? -5.983 0.924 14.562 1.00 94.19 100 ALA A N 1
ATOM 797 C CA . ALA A 1 100 ? -5.981 0.464 13.177 1.00 94.19 100 ALA A CA 1
ATOM 798 C C . ALA A 1 100 ? -4.940 1.207 12.328 1.00 94.19 100 ALA A C 1
ATOM 800 O O . ALA A 1 100 ? -4.267 0.593 11.497 1.00 94.19 100 ALA A O 1
ATOM 801 N N . ILE A 1 101 ? -4.783 2.515 12.536 1.00 94.19 101 ILE A N 1
ATOM 802 C CA . ILE A 1 101 ? -3.785 3.330 11.839 1.00 94.19 101 ILE A CA 1
ATOM 803 C C . ILE A 1 101 ? -2.381 2.917 12.255 1.00 94.19 101 ILE A C 1
ATOM 805 O O . ILE A 1 101 ? -1.545 2.706 11.380 1.00 94.19 101 ILE A O 1
ATOM 809 N N . GLU A 1 102 ? -2.122 2.739 13.548 1.00 94.50 102 GLU A N 1
ATOM 810 C CA . GLU A 1 102 ? -0.826 2.270 14.039 1.00 94.50 102 GLU A CA 1
ATOM 811 C C . GLU A 1 102 ? -0.465 0.911 13.426 1.00 94.50 102 GLU A C 1
ATOM 813 O O . GLU A 1 102 ? 0.586 0.786 12.797 1.00 94.50 102 GLU A O 1
ATOM 818 N N . ALA A 1 103 ? -1.376 -0.067 13.484 1.00 94.69 103 ALA A N 1
ATOM 819 C CA . ALA A 1 103 ? -1.166 -1.388 12.892 1.00 94.69 103 ALA A CA 1
ATOM 820 C C . ALA A 1 103 ? -0.908 -1.324 11.375 1.00 94.69 103 ALA A C 1
ATOM 822 O O . ALA A 1 103 ? -0.038 -2.029 10.853 1.00 94.69 103 ALA A O 1
ATOM 823 N N . THR A 1 104 ? -1.636 -0.457 10.668 1.00 94.38 104 THR A N 1
ATOM 824 C CA . THR A 1 104 ? -1.450 -0.225 9.229 1.00 94.38 104 THR A CA 1
ATOM 825 C C . 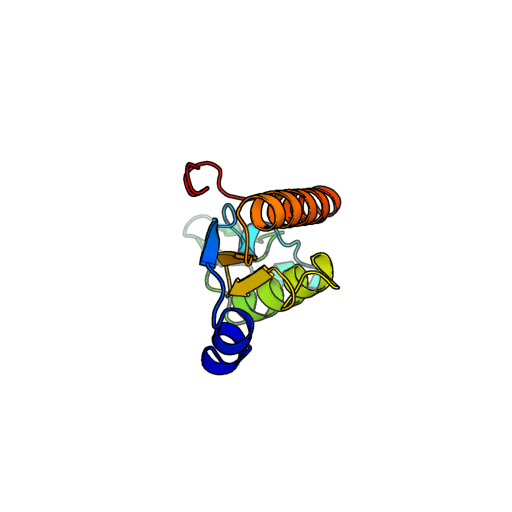THR A 1 104 ? -0.069 0.358 8.947 1.00 94.38 104 THR A C 1
ATOM 827 O O . THR A 1 104 ? 0.648 -0.152 8.091 1.00 94.38 104 THR A O 1
ATOM 830 N N . LEU A 1 105 ? 0.333 1.401 9.676 1.00 93.19 105 LEU A N 1
ATOM 831 C CA . LEU A 1 105 ? 1.629 2.054 9.501 1.00 93.19 105 LEU A CA 1
ATOM 832 C C . LEU A 1 105 ? 2.785 1.098 9.801 1.00 93.19 105 LEU A C 1
ATOM 834 O O . LEU A 1 105 ? 3.733 1.051 9.022 1.00 93.19 105 LEU A O 1
ATOM 838 N N . THR A 1 106 ? 2.686 0.293 10.863 1.00 94.44 106 THR A N 1
ATOM 839 C CA . THR A 1 106 ? 3.684 -0.739 11.177 1.00 94.44 106 THR A CA 1
ATOM 840 C C . THR A 1 106 ? 3.828 -1.738 10.031 1.00 94.44 106 THR A C 1
ATOM 842 O O . THR A 1 106 ? 4.945 -2.035 9.612 1.00 94.44 106 THR A O 1
ATOM 845 N N . LYS A 1 107 ? 2.713 -2.219 9.465 1.00 93.88 107 LYS A N 1
ATOM 846 C CA . LYS A 1 107 ? 2.743 -3.144 8.323 1.00 93.88 107 LYS A CA 1
ATOM 847 C C . LYS A 1 107 ? 3.355 -2.519 7.076 1.00 93.88 107 LYS A C 1
ATOM 849 O O . LYS A 1 107 ? 4.112 -3.180 6.377 1.00 93.88 107 LYS A O 1
ATOM 854 N N . LEU A 1 108 ? 3.046 -1.260 6.784 1.00 93.31 108 LEU A N 1
ATOM 855 C CA . LEU A 1 108 ? 3.630 -0.572 5.633 1.00 93.31 108 LEU A CA 1
ATOM 856 C C . LEU A 1 108 ? 5.139 -0.344 5.811 1.00 93.31 108 LEU A C 1
ATOM 858 O O . LEU A 1 108 ? 5.890 -0.537 4.854 1.00 93.31 108 LEU A O 1
ATOM 862 N N . ASP A 1 109 ? 5.586 -0.009 7.025 1.00 93.56 109 ASP A N 1
ATOM 863 C CA . ASP A 1 109 ? 7.002 0.196 7.352 1.00 93.56 109 ASP A CA 1
ATOM 864 C C . ASP A 1 109 ? 7.824 -1.096 7.211 1.00 93.56 109 ASP A C 1
ATOM 866 O O . ASP A 1 109 ? 8.894 -1.076 6.601 1.00 93.56 109 ASP A O 1
ATOM 870 N N . GLU A 1 110 ? 7.281 -2.248 7.637 1.00 94.50 110 GLU A N 1
ATOM 871 C CA . GLU A 1 110 ? 7.908 -3.574 7.456 1.00 94.50 110 GLU A CA 1
ATOM 872 C C . GLU A 1 110 ? 8.284 -3.865 5.989 1.00 94.50 110 GLU A C 1
ATOM 874 O O . GLU A 1 110 ? 9.290 -4.526 5.718 1.00 94.50 110 GLU A O 1
ATOM 879 N N . TYR A 1 111 ? 7.491 -3.362 5.038 1.00 92.25 111 TYR A N 1
ATOM 880 C CA . TYR A 1 111 ? 7.683 -3.568 3.598 1.00 92.25 111 TYR A CA 1
ATOM 881 C C . TYR A 1 111 ? 8.250 -2.335 2.876 1.00 92.25 111 TYR A C 1
ATOM 883 O O . TYR A 1 111 ? 8.441 -2.368 1.657 1.00 92.25 111 TYR A O 1
ATOM 891 N N . GLY A 1 112 ? 8.554 -1.258 3.606 1.00 91.69 112 GLY A N 1
ATOM 892 C CA . GLY A 1 112 ? 9.120 -0.025 3.059 1.00 91.69 112 GLY A CA 1
ATOM 893 C C . GLY A 1 112 ? 8.165 0.769 2.162 1.00 91.69 112 GLY A C 1
ATOM 894 O O . GLY A 1 112 ? 8.630 1.494 1.278 1.00 91.69 112 GLY A O 1
ATOM 895 N N . LEU A 1 113 ? 6.851 0.627 2.359 1.00 92.62 113 LEU A N 1
ATOM 896 C CA . LEU A 1 113 ? 5.840 1.426 1.670 1.00 92.62 113 LEU A CA 1
ATOM 897 C C . LEU A 1 113 ? 5.650 2.770 2.382 1.00 92.62 113 LEU A C 1
ATOM 899 O O . LEU A 1 113 ? 5.439 2.839 3.589 1.00 92.62 113 LEU A O 1
ATOM 903 N N . ILE A 1 114 ? 5.710 3.857 1.619 1.00 91.19 114 ILE A N 1
ATOM 904 C CA . ILE A 1 114 ? 5.762 5.224 2.136 1.00 91.19 114 ILE A CA 1
ATOM 905 C C . ILE A 1 114 ? 4.452 5.946 1.830 1.00 91.19 114 ILE A C 1
ATOM 907 O O . ILE A 1 114 ? 4.057 6.092 0.670 1.00 91.19 114 ILE A O 1
ATOM 911 N N . LEU A 1 115 ? 3.814 6.470 2.873 1.00 91.50 115 LEU A N 1
ATOM 912 C CA . LEU A 1 115 ? 2.658 7.354 2.752 1.00 91.50 115 LEU A CA 1
ATOM 913 C C . LEU A 1 115 ? 3.083 8.818 2.606 1.00 91.50 115 LEU A C 1
ATOM 915 O O . LEU A 1 115 ? 4.172 9.232 3.005 1.00 91.50 115 LEU A O 1
ATOM 919 N N . ASN A 1 116 ? 2.207 9.621 2.018 1.00 88.94 116 ASN A N 1
ATOM 920 C CA . ASN A 1 116 ? 2.403 11.040 1.802 1.00 88.94 116 ASN A CA 1
ATOM 921 C C . ASN A 1 116 ? 2.061 11.837 3.077 1.00 88.94 116 ASN A C 1
ATOM 923 O O . ASN A 1 116 ? 0.882 11.999 3.405 1.00 88.94 116 ASN A O 1
ATOM 927 N N . PRO A 1 117 ? 3.052 12.426 3.771 1.00 81.00 117 PRO A N 1
ATOM 928 C CA . PRO A 1 117 ? 2.820 13.099 5.050 1.00 81.00 117 PRO A CA 1
ATOM 929 C C . PRO A 1 117 ? 1.986 14.379 4.915 1.00 81.00 117 PRO A C 1
ATOM 931 O O . PRO A 1 117 ? 1.415 14.843 5.893 1.00 81.00 117 PRO A O 1
ATOM 934 N N . LYS A 1 118 ? 1.897 14.969 3.713 1.00 74.31 118 LYS A N 1
ATOM 935 C CA . LYS A 1 118 ? 1.109 16.192 3.473 1.00 74.31 118 LYS A CA 1
ATOM 936 C C . LYS A 1 118 ? -0.386 15.931 3.317 1.00 74.31 118 LYS A C 1
ATOM 938 O O . LYS A 1 118 ? -1.163 16.880 3.341 1.00 74.31 118 LYS A O 1
ATOM 943 N N . ARG A 1 119 ? -0.762 14.678 3.065 1.00 67.62 119 ARG A N 1
ATOM 944 C CA . ARG A 1 119 ? -2.146 14.246 2.842 1.00 67.62 119 ARG A CA 1
ATOM 945 C C . ARG A 1 119 ? -2.679 13.378 3.976 1.00 67.62 119 ARG A C 1
ATOM 947 O O . ARG A 1 119 ? -3.815 12.936 3.891 1.00 67.62 119 ARG A O 1
ATOM 954 N N . ALA A 1 120 ? -1.888 13.166 5.027 1.00 65.44 120 ALA A N 1
ATOM 955 C CA . ALA A 1 120 ? -2.387 12.543 6.239 1.00 65.44 120 ALA A CA 1
ATOM 956 C C . ALA A 1 120 ? -3.486 13.436 6.853 1.00 65.44 120 ALA A C 1
ATOM 958 O O . ALA A 1 120 ? -3.312 14.660 6.901 1.00 65.44 120 ALA A O 1
ATOM 959 N N . PRO A 1 121 ? -4.613 12.858 7.296 1.00 58.66 121 PRO A N 1
ATOM 960 C CA . PRO A 1 121 ? -5.668 13.620 7.932 1.00 58.66 121 PRO A CA 1
ATOM 961 C C . PRO A 1 121 ? -5.109 14.181 9.240 1.00 58.66 121 PRO A C 1
ATOM 963 O O . PRO A 1 121 ? -4.561 13.450 10.064 1.00 58.66 121 PRO A O 1
ATOM 966 N N . TYR A 1 122 ? -5.193 15.501 9.398 1.00 51.69 122 TYR A N 1
ATOM 967 C CA . TYR A 1 122 ? -4.940 16.137 10.683 1.00 51.69 122 TYR A CA 1
ATOM 968 C C . TYR A 1 122 ? -6.063 15.694 11.622 1.00 51.69 122 TYR A C 1
ATOM 970 O O . TYR A 1 122 ? -7.230 15.974 11.343 1.00 51.69 122 TYR A O 1
ATOM 978 N N . PHE A 1 123 ? -5.703 14.949 12.664 1.00 42.00 123 PHE A N 1
ATOM 979 C CA . PHE A 1 123 ? -6.587 14.674 13.793 1.00 42.00 123 PHE A CA 1
ATOM 980 C C . PHE A 1 123 ? -6.875 15.954 14.576 1.00 42.00 123 PHE A C 1
ATOM 982 O O . PHE A 1 123 ? -5.935 16.773 14.724 1.00 42.00 123 PHE A O 1
#

Mean predicted aligned error: 4.82 Å

Organism: NCBI:txid53985

Sequence (123 aa):
MPSLEVALEHCKGKMFYAVFDFLKGFWQLPLHKSSQEYMSYMTDKRIFTPTRVPQGSTDAALHFQSTVEMVLGDLANKSVIVWIDDLLVFADTAEELLEAIEATLTKLDEYGLILNPKRAPYF

InterPro domains:
  IPR000477 Reverse transcriptase domain [PF00078] (10-118)
  IPR000477 Reverse transcriptase domain [PS50878] (1-123)
  IPR043128 Reverse transcriptase/Diguanylate cyclase domain [G3DSA:3.30.70.270] (1-119)
  IPR043502 DNA/RNA polymerase superfamily [SSF56672] (1-120)
  IPR051320 Viral Replication and Maturation Polyprotein [PTHR33064] (1-119)

Solvent-accessible surface area (backbone atoms only — not comparable to full-atom values): 7097 Å² total; per-residue (Å²): 129,81,56,67,69,64,57,50,59,63,55,60,89,49,73,38,76,45,53,38,35,40,52,63,45,52,56,70,42,74,43,56,78,88,54,19,69,82,60,42,50,77,56,99,86,48,76,47,66,47,65,33,39,58,86,88,46,90,58,43,52,56,53,45,33,57,49,52,44,60,62,46,43,84,41,44,69,67,39,30,43,79,55,60,60,36,37,40,38,44,20,76,42,71,68,55,33,52,52,48,48,50,55,48,52,54,44,31,54,78,73,69,56,55,68,30,80,90,52,47,69,83,129

Secondary structure (DSSP, 8-state):
---HHHHHHHHTT-SEEEEEEBTTHHHHSBPPHHHHGGG-EE-SS-EE--SBPPTT-TTHHHHHHHHHHHHHGGGBTTTEEEETTEEEEEESSHHHHHHHHHHHHHHHHHTT--B-TTSS---

pLDDT: mean 89.17, std 8.32, range [42.0, 95.81]